Protein AF-A0A4U3MAM7-F1 (afdb_monomer_lite)

InterPro domains:
  IPR038201 PrgU-like superfamily [G3DSA:2.40.450.10] (4-96)

Foldseek 3Di:
DDPPPPPPQDEAEDEPVQWDFDADPQQFTFKIFGHPVVVVVCVVVVCPPQVNQQRHQWYWYDDPNDTDTAGFDRNAWDADPNTIITTGDVVSRHGPVCVVCVVVDDPD

Secondary structure (DSSP, 8-state):
---------EEEEEEGGGEEEEE-TTSBEEEEEE-HHHHHHHHHTTTTSHHHHHHEEEEEEEETTEEEEEE--TT--EEETTEEEEEPPGGG--BHHHHHTGGG----

Sequence (108 aa):
MGSIFKAEGKALAVRETDVKFYYDENNYLIRISLLPNKVLEFQKNGLLKPDQLRAYTQIILIHSGKCLPIPIVQGSHGVWKDLFGFDVPKSSKIKKRKLNKWHLKVKN

Radius of gyration: 14.53 Å; chains: 1; bounding box: 42×48×33 Å

Structure (mmCIF, N/CA/C/O backbone):
data_AF-A0A4U3MAM7-F1
#
_entry.id   AF-A0A4U3MAM7-F1
#
loop_
_atom_site.group_PDB
_atom_site.id
_atom_site.type_symbol
_atom_site.label_atom_id
_atom_site.label_alt_id
_atom_site.label_comp_id
_atom_site.label_asym_id
_atom_site.label_entity_id
_atom_site.label_seq_id
_atom_site.pdbx_PDB_ins_code
_atom_site.Cartn_x
_atom_site.Cartn_y
_atom_site.Cartn_z
_atom_site.occupancy
_atom_site.B_iso_or_equiv
_atom_site.auth_seq_id
_atom_site.auth_comp_id
_atom_site.auth_asym_id
_atom_site.auth_atom_id
_atom_site.pdbx_PDB_model_num
ATOM 1 N N . MET A 1 1 ? 4.183 -36.971 3.624 1.00 34.84 1 MET A N 1
ATOM 2 C CA . MET A 1 1 ? 4.148 -35.757 4.467 1.00 34.84 1 MET A CA 1
ATOM 3 C C . MET A 1 1 ? 4.441 -34.549 3.586 1.00 34.84 1 MET A C 1
ATOM 5 O O . MET A 1 1 ? 5.598 -34.213 3.386 1.00 34.84 1 MET A O 1
ATOM 9 N N . GLY A 1 2 ? 3.418 -33.956 2.970 1.00 32.91 2 GLY A N 1
ATOM 10 C CA . GLY A 1 2 ? 3.587 -32.723 2.198 1.00 32.91 2 GLY A CA 1
ATOM 11 C C . GLY A 1 2 ? 3.363 -31.544 3.127 1.00 32.91 2 GLY A C 1
ATOM 12 O O . GLY A 1 2 ? 2.215 -31.244 3.443 1.00 32.91 2 GLY A O 1
ATOM 13 N N . SER A 1 3 ? 4.435 -30.924 3.618 1.00 38.88 3 SER A N 1
ATOM 14 C CA . SER A 1 3 ? 4.291 -29.717 4.422 1.00 38.88 3 SER A CA 1
ATOM 15 C C . SER A 1 3 ? 3.856 -28.572 3.512 1.00 38.88 3 SER A C 1
ATOM 17 O O . SER A 1 3 ? 4.663 -27.992 2.788 1.00 38.88 3 SER A O 1
ATOM 19 N N . ILE A 1 4 ? 2.559 -28.268 3.514 1.00 43.09 4 ILE A N 1
ATOM 20 C CA . ILE A 1 4 ? 2.005 -27.067 2.889 1.00 43.09 4 ILE A CA 1
ATOM 21 C C . ILE A 1 4 ? 2.275 -25.913 3.857 1.00 43.09 4 ILE A C 1
ATOM 23 O O . ILE A 1 4 ? 1.362 -25.373 4.479 1.00 43.09 4 ILE A O 1
ATOM 27 N N . PHE A 1 5 ? 3.543 -25.533 4.017 1.00 41.31 5 PHE A N 1
ATOM 28 C CA . PHE A 1 5 ? 3.859 -24.226 4.575 1.00 41.31 5 PHE A CA 1
ATOM 29 C C . PHE A 1 5 ? 3.422 -23.191 3.534 1.00 41.31 5 PHE A C 1
ATOM 31 O O . PHE A 1 5 ? 4.190 -22.785 2.664 1.00 41.31 5 PHE A O 1
ATOM 38 N N . LYS A 1 6 ? 2.151 -22.770 3.593 1.00 43.12 6 LYS A N 1
ATOM 39 C CA . LYS A 1 6 ? 1.780 -21.442 3.106 1.00 43.12 6 LYS A CA 1
ATOM 40 C C . LYS A 1 6 ? 2.655 -20.492 3.907 1.00 43.12 6 LYS A C 1
ATOM 42 O O . LYS A 1 6 ? 2.439 -20.358 5.105 1.00 43.12 6 LYS A O 1
ATOM 47 N N . ALA A 1 7 ? 3.666 -19.900 3.278 1.00 43.41 7 ALA A N 1
ATOM 48 C CA . ALA A 1 7 ? 4.391 -18.801 3.890 1.00 43.41 7 ALA A CA 1
ATOM 49 C C . ALA A 1 7 ? 3.337 -17.773 4.325 1.00 43.41 7 ALA A C 1
ATOM 51 O O . ALA A 1 7 ? 2.656 -17.189 3.478 1.00 43.41 7 ALA A O 1
ATOM 52 N N . GLU A 1 8 ? 3.122 -17.642 5.634 1.00 55.91 8 GLU A N 1
ATOM 53 C CA . GLU A 1 8 ? 2.240 -16.634 6.206 1.00 55.91 8 GLU A CA 1
ATOM 54 C C . GLU A 1 8 ? 2.891 -15.286 5.917 1.00 55.91 8 GLU A C 1
ATOM 56 O O . GLU A 1 8 ? 3.780 -14.813 6.623 1.00 55.91 8 GLU A O 1
ATOM 61 N N . GLY A 1 9 ? 2.540 -14.731 4.762 1.00 67.81 9 GLY A N 1
ATOM 62 C CA . GLY A 1 9 ? 3.156 -13.532 4.241 1.00 67.81 9 GLY A CA 1
ATOM 63 C C . GLY A 1 9 ? 2.994 -12.381 5.226 1.00 67.81 9 GLY A C 1
ATOM 64 O O . GLY A 1 9 ? 1.872 -12.029 5.607 1.00 67.81 9 GLY A O 1
ATOM 65 N N . LYS A 1 10 ? 4.114 -11.772 5.630 1.00 90.06 10 LYS A N 1
ATOM 66 C CA . LYS A 1 10 ? 4.093 -10.663 6.583 1.00 90.06 10 LYS A CA 1
ATOM 67 C C . LYS A 1 10 ? 3.285 -9.507 6.003 1.00 90.06 10 LYS A C 1
ATOM 69 O O . LYS A 1 10 ? 3.440 -9.146 4.832 1.00 90.06 10 LYS A O 1
ATOM 74 N N . ALA A 1 11 ? 2.432 -8.928 6.834 1.00 93.75 11 ALA A N 1
ATOM 75 C CA . ALA A 1 11 ? 1.539 -7.851 6.454 1.00 93.75 11 ALA A CA 1
ATOM 76 C C . ALA A 1 11 ? 1.899 -6.555 7.174 1.00 93.75 11 ALA A C 1
ATOM 78 O O . ALA A 1 11 ? 2.248 -6.576 8.354 1.00 93.75 11 ALA A O 1
ATOM 79 N N . LEU A 1 12 ? 1.746 -5.432 6.477 1.00 95.12 12 LEU A N 1
ATOM 80 C CA . LEU A 1 12 ? 1.775 -4.107 7.082 1.00 95.12 12 LEU A CA 1
ATOM 81 C C . LEU A 1 12 ? 0.356 -3.532 7.070 1.00 95.12 12 LEU A C 1
ATOM 83 O O . LEU A 1 12 ? -0.242 -3.341 6.011 1.00 95.12 12 LEU A O 1
ATOM 87 N N . ALA A 1 13 ? -0.202 -3.299 8.254 1.00 96.44 13 ALA A N 1
ATOM 88 C CA . ALA A 1 13 ? -1.558 -2.794 8.412 1.00 96.44 13 ALA A CA 1
ATOM 89 C C . ALA A 1 13 ? -1.578 -1.261 8.456 1.00 96.44 13 ALA A C 1
ATOM 91 O O . ALA A 1 13 ? -0.786 -0.642 9.165 1.00 96.44 13 ALA A O 1
ATOM 92 N N . VAL A 1 14 ? -2.488 -0.642 7.706 1.00 97.19 14 VAL A N 1
ATOM 93 C CA . VAL A 1 14 ? -2.574 0.815 7.561 1.00 97.19 14 VAL A CA 1
ATOM 94 C C . VAL A 1 14 ? -4.021 1.251 7.347 1.00 97.19 14 VAL A C 1
ATOM 96 O O . VAL A 1 14 ? -4.804 0.552 6.704 1.00 97.19 14 VAL A O 1
ATOM 99 N N . ARG A 1 15 ? -4.406 2.413 7.884 1.00 96.81 15 ARG A N 1
ATOM 100 C CA . ARG A 1 15 ? -5.733 2.979 7.609 1.00 96.81 15 ARG A CA 1
ATOM 101 C C . ARG A 1 15 ? -5.822 3.412 6.152 1.00 96.81 15 ARG A C 1
ATOM 103 O O . ARG A 1 15 ? -4.862 3.942 5.601 1.00 96.81 15 ARG A O 1
ATOM 110 N N . GLU A 1 16 ? -6.993 3.246 5.550 1.00 95.00 16 GLU A N 1
ATOM 111 C CA . GLU A 1 16 ? -7.245 3.684 4.172 1.00 95.00 16 GLU A CA 1
ATOM 112 C C . GLU A 1 16 ? -6.963 5.182 3.971 1.00 95.00 16 GLU A C 1
ATOM 114 O O . GLU A 1 16 ? -6.462 5.584 2.927 1.00 95.00 16 GLU A O 1
ATOM 119 N N . THR A 1 17 ? -7.224 6.010 4.983 1.00 96.06 17 THR A N 1
ATOM 120 C CA . THR A 1 17 ? -6.980 7.460 4.937 1.00 96.06 17 THR A CA 1
ATOM 121 C C . THR A 1 17 ? -5.500 7.836 4.951 1.00 96.06 17 THR A C 1
ATOM 123 O O . THR A 1 17 ? -5.159 8.965 4.620 1.00 96.06 17 THR A O 1
ATOM 126 N N . ASP A 1 18 ? -4.621 6.907 5.335 1.00 97.88 18 ASP A N 1
ATOM 127 C CA . ASP A 1 18 ? -3.181 7.136 5.469 1.00 97.88 18 ASP A CA 1
ATOM 128 C C . ASP A 1 18 ? -2.402 6.675 4.220 1.00 97.88 18 ASP A C 1
ATOM 130 O O . ASP A 1 18 ? -1.169 6.588 4.247 1.00 97.88 18 ASP A O 1
ATOM 134 N N . VAL A 1 19 ? -3.105 6.375 3.119 1.00 97.31 19 VAL A N 1
ATOM 135 C CA . VAL A 1 19 ? -2.506 5.906 1.864 1.00 97.31 19 VAL A CA 1
ATOM 136 C C . VAL A 1 19 ? -3.015 6.651 0.631 1.00 97.31 19 VAL A C 1
ATOM 138 O O . VAL A 1 19 ? -4.095 7.236 0.610 1.00 97.31 19 VAL A O 1
ATOM 141 N N . LYS A 1 20 ? -2.231 6.581 -0.446 1.00 97.69 20 LYS A N 1
ATOM 142 C CA . LYS A 1 20 ? -2.580 7.036 -1.789 1.00 97.69 20 LYS A CA 1
ATOM 143 C C . LYS A 1 20 ? -2.449 5.881 -2.776 1.00 97.69 20 LYS A C 1
ATOM 145 O O . LYS A 1 20 ? -1.440 5.176 -2.795 1.00 97.69 20 LYS A O 1
ATOM 150 N N . PHE A 1 21 ? -3.470 5.710 -3.609 1.00 97.56 21 PHE A N 1
ATOM 151 C CA . PHE A 1 21 ? -3.515 4.677 -4.641 1.00 97.56 21 PHE A CA 1
ATOM 152 C C . PHE A 1 21 ? -3.132 5.241 -5.999 1.00 97.56 21 PHE A C 1
ATOM 154 O O . PHE A 1 21 ? -3.590 6.320 -6.385 1.00 97.56 21 PHE A O 1
ATOM 161 N N . TYR A 1 22 ? -2.361 4.467 -6.751 1.00 97.31 22 TYR A N 1
ATOM 162 C CA . TYR A 1 22 ? -1.997 4.803 -8.116 1.00 97.31 22 TYR A CA 1
ATOM 163 C C . TYR A 1 22 ? -2.346 3.675 -9.061 1.00 97.31 22 TYR A C 1
ATOM 165 O O . TYR A 1 22 ? -2.222 2.495 -8.730 1.00 97.31 22 TYR A O 1
ATOM 173 N N . TYR A 1 23 ? -2.790 4.071 -10.245 1.00 97.62 23 TYR A N 1
ATOM 174 C CA . TYR A 1 23 ? -3.392 3.184 -11.218 1.00 97.62 23 TYR A CA 1
ATOM 175 C C . TYR A 1 23 ? -2.685 3.323 -12.560 1.00 97.62 23 TYR A C 1
ATOM 177 O O . TYR A 1 23 ? -2.153 4.392 -12.865 1.00 97.62 23 TYR A O 1
ATOM 185 N N . ASP A 1 24 ? -2.695 2.250 -13.342 1.00 96.81 24 ASP A N 1
ATOM 186 C CA . ASP A 1 24 ? -2.351 2.314 -14.758 1.00 96.81 24 ASP A CA 1
ATOM 187 C C . ASP A 1 24 ? -3.476 2.964 -15.588 1.00 96.81 24 ASP A C 1
ATOM 189 O O . ASP A 1 24 ? -4.540 3.333 -15.077 1.00 96.81 24 ASP A O 1
ATOM 193 N N . GLU A 1 25 ? -3.241 3.080 -16.894 1.00 96.75 25 GLU A N 1
ATOM 194 C CA . GLU A 1 25 ? -4.204 3.583 -17.884 1.00 96.75 25 GLU A CA 1
ATOM 195 C C . GLU A 1 25 ? -5.523 2.787 -17.916 1.00 96.75 25 GLU A C 1
ATOM 197 O O . GLU A 1 25 ? -6.590 3.336 -18.188 1.00 96.75 25 GLU A O 1
ATOM 202 N N . ASN A 1 26 ? -5.479 1.505 -17.547 1.00 96.75 26 ASN A N 1
ATOM 203 C CA . ASN A 1 26 ? -6.624 0.600 -17.517 1.00 96.75 26 ASN A CA 1
ATOM 204 C C . ASN A 1 26 ? -7.350 0.608 -16.158 1.00 96.75 26 ASN A C 1
ATOM 206 O O . ASN A 1 26 ? -8.259 -0.196 -15.918 1.00 96.75 26 ASN A O 1
ATOM 210 N N . ASN A 1 27 ? -6.994 1.544 -15.273 1.00 97.50 27 ASN A N 1
ATOM 211 C CA . ASN A 1 27 ? -7.509 1.685 -13.915 1.00 97.50 27 ASN A CA 1
ATOM 212 C C . ASN A 1 27 ? -7.222 0.483 -12.992 1.00 97.50 27 ASN A C 1
ATOM 214 O O . ASN A 1 27 ? -7.963 0.267 -12.022 1.00 97.50 27 ASN A O 1
ATOM 218 N N . TYR A 1 28 ? -6.174 -0.298 -13.254 1.00 98.06 28 TYR A N 1
ATOM 219 C CA . TYR A 1 28 ? -5.674 -1.308 -12.322 1.00 98.06 28 TYR A CA 1
ATOM 220 C C . TYR A 1 28 ? -4.673 -0.697 -11.350 1.00 98.06 28 TYR A C 1
ATOM 222 O O . TYR A 1 28 ? -3.836 0.115 -11.730 1.00 98.06 28 TYR A O 1
ATOM 230 N N . LEU A 1 29 ? -4.777 -1.071 -10.077 1.00 98.19 29 LEU A N 1
ATOM 231 C CA . LEU A 1 29 ? -3.868 -0.630 -9.028 1.00 98.19 29 LEU A CA 1
ATOM 232 C C . LEU A 1 29 ? -2.454 -1.138 -9.328 1.00 98.19 29 LEU A C 1
ATOM 234 O O . LEU A 1 29 ? -2.248 -2.343 -9.455 1.00 98.19 29 LEU A O 1
ATOM 238 N N . ILE A 1 30 ? -1.497 -0.217 -9.394 1.00 97.69 30 ILE A N 1
ATOM 239 C CA . ILE A 1 30 ? -0.077 -0.525 -9.612 1.00 97.69 30 ILE A CA 1
ATOM 240 C C . ILE A 1 30 ? 0.784 -0.208 -8.396 1.00 97.69 30 ILE A C 1
ATOM 242 O O . ILE A 1 30 ? 1.882 -0.741 -8.277 1.00 97.69 30 ILE A O 1
ATOM 246 N N . ARG A 1 31 ? 0.307 0.656 -7.493 1.00 98.12 31 ARG A N 1
ATOM 247 C CA . ARG A 1 31 ? 1.090 1.097 -6.339 1.00 98.12 31 ARG A CA 1
ATOM 248 C C . ARG A 1 31 ? 0.214 1.625 -5.212 1.00 98.12 31 ARG A C 1
ATOM 250 O O . ARG A 1 31 ? -0.771 2.329 -5.457 1.00 98.12 31 ARG A O 1
ATOM 257 N N . ILE A 1 32 ? 0.627 1.329 -3.982 1.00 98.00 32 ILE A N 1
ATOM 258 C CA . ILE A 1 32 ? 0.104 1.939 -2.756 1.00 98.00 32 ILE A CA 1
ATOM 259 C C . ILE A 1 32 ? 1.242 2.709 -2.106 1.00 98.00 32 ILE A C 1
ATOM 261 O O . ILE A 1 32 ? 2.278 2.125 -1.790 1.00 98.00 32 ILE A O 1
ATOM 265 N N . SER A 1 33 ? 1.040 3.999 -1.869 1.00 98.25 33 SER A N 1
ATOM 266 C CA . SER A 1 33 ? 1.994 4.817 -1.127 1.00 98.25 33 SER A CA 1
ATOM 267 C C . SER A 1 33 ? 1.421 5.269 0.207 1.00 98.25 33 SER A C 1
ATOM 269 O O . SER A 1 33 ? 0.241 5.588 0.299 1.00 98.25 33 SER A O 1
ATOM 271 N N . LEU A 1 34 ? 2.262 5.318 1.231 1.00 98.25 34 LEU A N 1
ATOM 272 C CA . LEU A 1 34 ? 1.945 5.867 2.543 1.00 98.25 34 LEU A CA 1
ATOM 273 C C . LEU A 1 34 ? 2.018 7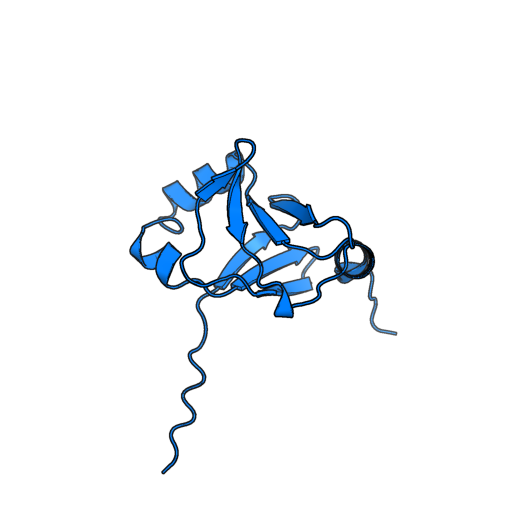.397 2.495 1.00 98.25 34 LEU A C 1
ATOM 275 O O . LEU A 1 34 ? 2.899 7.961 1.842 1.00 98.25 34 LEU A O 1
ATOM 279 N N . LEU A 1 35 ? 1.126 8.073 3.219 1.00 98.00 35 LEU A N 1
ATOM 280 C CA . LEU A 1 35 ? 1.253 9.513 3.449 1.00 98.00 35 LEU A CA 1
ATOM 281 C C . LEU A 1 35 ? 2.451 9.820 4.371 1.00 98.00 35 LEU A C 1
ATOM 283 O O . LEU A 1 35 ? 2.775 8.993 5.230 1.00 98.00 35 LEU A O 1
ATOM 287 N N . PRO A 1 36 ? 3.088 11.006 4.265 1.00 97.19 36 PRO A N 1
ATOM 288 C CA . PRO A 1 36 ? 4.328 11.313 4.989 1.00 97.19 36 PRO A CA 1
ATOM 289 C C . PRO A 1 36 ? 4.233 11.116 6.507 1.00 97.19 36 PRO A C 1
ATOM 291 O O . PRO A 1 36 ? 5.102 10.486 7.105 1.00 97.1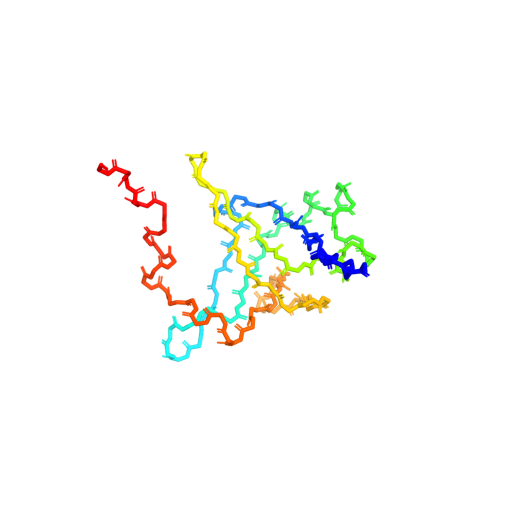9 36 PRO A O 1
ATOM 294 N N . ASN A 1 37 ? 3.132 11.552 7.128 1.00 96.56 37 ASN A N 1
ATOM 295 C CA . ASN A 1 37 ? 2.914 11.366 8.567 1.00 96.56 37 ASN A CA 1
ATOM 296 C C . ASN A 1 37 ? 2.913 9.884 8.965 1.00 96.56 37 ASN A C 1
ATOM 298 O O . ASN A 1 37 ? 3.447 9.520 10.013 1.00 96.56 37 ASN A O 1
ATOM 302 N N . LYS A 1 38 ? 2.367 9.016 8.105 1.00 97.19 38 LYS A N 1
ATOM 303 C CA . LYS A 1 38 ? 2.331 7.577 8.361 1.00 97.19 38 LYS A CA 1
ATOM 304 C C . LYS A 1 38 ? 3.691 6.920 8.169 1.00 97.19 38 LYS A C 1
ATOM 306 O O . LYS A 1 38 ? 4.038 6.020 8.928 1.00 97.19 38 LYS A O 1
ATOM 311 N N . VAL A 1 39 ? 4.484 7.401 7.210 1.00 97.44 39 VAL A N 1
ATOM 312 C CA . VAL A 1 39 ? 5.883 6.978 7.039 1.00 97.44 39 VAL A CA 1
ATOM 313 C C . VAL A 1 39 ? 6.681 7.272 8.307 1.00 97.44 39 VAL A C 1
ATOM 315 O O . VAL A 1 39 ? 7.331 6.368 8.826 1.00 97.44 39 VAL A O 1
ATOM 318 N N . LEU A 1 40 ? 6.576 8.491 8.847 1.00 97.38 40 LEU A N 1
ATOM 319 C CA . LEU A 1 40 ? 7.272 8.887 10.076 1.00 97.38 40 LEU A CA 1
ATOM 320 C C . LEU A 1 40 ? 6.869 8.015 11.272 1.00 97.38 40 LEU A C 1
ATOM 322 O O . LEU A 1 40 ? 7.726 7.563 12.029 1.00 97.38 40 LEU A O 1
ATOM 326 N N . GLU A 1 41 ? 5.573 7.745 11.434 1.00 97.62 41 GLU A N 1
ATOM 327 C CA . GLU A 1 41 ? 5.064 6.848 12.477 1.00 97.62 41 GLU A CA 1
ATOM 328 C C . GLU A 1 41 ? 5.644 5.430 12.332 1.00 97.62 41 GLU A C 1
ATOM 330 O O . GLU A 1 41 ? 6.168 4.859 13.289 1.00 97.62 41 GLU A O 1
ATOM 335 N N . PHE A 1 42 ? 5.616 4.865 11.122 1.00 97.56 42 PHE A N 1
ATOM 336 C CA . PHE A 1 42 ? 6.129 3.520 10.868 1.00 97.56 42 PHE A CA 1
ATOM 337 C C . PHE A 1 42 ? 7.650 3.421 11.018 1.00 97.56 42 PHE A C 1
ATOM 339 O O . PHE A 1 42 ? 8.144 2.391 11.478 1.00 97.56 42 PHE A O 1
ATOM 346 N N . GLN A 1 43 ? 8.402 4.472 10.682 1.00 96.56 43 GLN A N 1
ATOM 347 C CA . GLN A 1 43 ? 9.843 4.541 10.939 1.00 96.56 43 GLN A CA 1
ATOM 348 C C . GLN A 1 43 ? 10.142 4.536 12.439 1.00 96.56 43 GLN A C 1
ATOM 350 O O . GLN A 1 43 ? 10.962 3.731 12.883 1.00 96.56 43 GLN A O 1
ATOM 355 N N . LYS A 1 44 ? 9.439 5.364 13.226 1.00 97.25 44 LYS A N 1
ATOM 356 C CA . LYS A 1 44 ? 9.581 5.407 14.694 1.00 97.25 44 LYS A CA 1
ATOM 357 C C . LYS A 1 44 ? 9.287 4.053 15.340 1.00 97.25 44 LYS A C 1
ATOM 359 O O . LYS A 1 44 ? 10.005 3.639 16.241 1.00 97.25 44 LYS A O 1
ATOM 364 N N . ASN A 1 45 ? 8.298 3.330 14.818 1.00 96.25 45 ASN A N 1
ATOM 365 C CA . ASN A 1 45 ? 7.933 1.994 15.292 1.00 96.25 45 ASN A CA 1
ATOM 366 C C . ASN A 1 45 ? 8.808 0.867 14.708 1.00 96.25 45 ASN A C 1
ATOM 368 O O . ASN A 1 45 ? 8.546 -0.310 14.944 1.00 96.25 45 ASN A O 1
ATOM 372 N N . GLY A 1 46 ? 9.833 1.191 13.911 1.00 95.19 46 GLY A N 1
ATOM 373 C CA . GLY A 1 46 ? 10.733 0.207 13.307 1.00 95.19 46 GLY A CA 1
ATOM 374 C C . GLY A 1 46 ? 10.093 -0.679 12.232 1.00 95.19 46 GLY A C 1
ATOM 375 O O . GLY A 1 46 ? 10.711 -1.655 11.807 1.00 95.19 46 GLY A O 1
ATOM 376 N N . LEU A 1 47 ? 8.890 -0.341 11.761 1.00 95.94 47 LEU A N 1
ATOM 377 C CA . LEU A 1 47 ? 8.132 -1.121 10.781 1.00 95.94 47 LEU A CA 1
ATOM 378 C C . LEU A 1 47 ? 8.691 -0.995 9.360 1.00 95.94 47 LEU A C 1
ATOM 380 O O . LEU A 1 47 ? 8.420 -1.869 8.542 1.00 95.94 47 LEU A O 1
ATOM 384 N N . LEU A 1 48 ? 9.476 0.051 9.071 1.00 95.19 48 LEU A N 1
ATOM 385 C CA . LEU A 1 48 ? 10.140 0.270 7.774 1.00 95.19 48 LEU A CA 1
ATOM 386 C C . LEU A 1 48 ? 11.649 -0.033 7.804 1.00 95.19 48 LEU A C 1
ATOM 388 O O . LEU A 1 48 ? 12.400 0.486 6.980 1.00 95.19 48 LEU A O 1
ATOM 392 N N . LYS A 1 49 ? 12.123 -0.857 8.748 1.00 94.88 49 LYS A N 1
ATOM 393 C CA . LYS A 1 49 ? 13.508 -1.360 8.715 1.00 94.88 49 LYS A CA 1
ATOM 394 C C . LYS A 1 49 ? 13.720 -2.255 7.480 1.00 94.88 49 LYS A C 1
ATOM 396 O O . LYS A 1 49 ?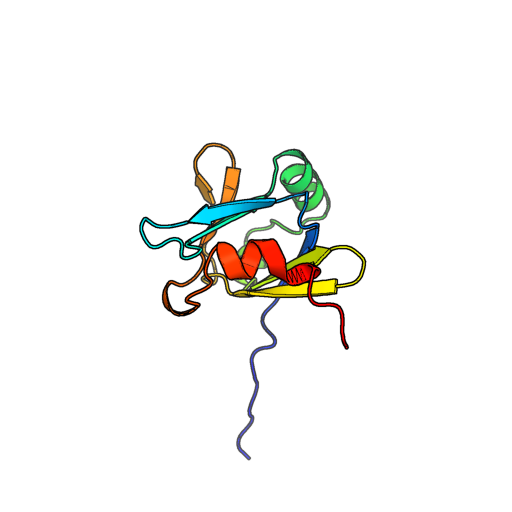 12.782 -2.966 7.111 1.00 94.88 49 LYS A O 1
ATOM 401 N N . PRO A 1 50 ? 14.925 -2.295 6.879 1.00 92.38 50 PRO A N 1
ATOM 402 C CA . PRO A 1 50 ? 15.190 -3.081 5.669 1.00 92.38 50 PRO A CA 1
ATOM 403 C C . PRO A 1 50 ? 14.707 -4.539 5.736 1.00 92.38 50 PRO A C 1
ATOM 405 O O . PRO A 1 50 ? 14.031 -4.998 4.818 1.00 92.38 50 PRO A O 1
ATOM 408 N N . ASP A 1 51 ? 14.953 -5.240 6.845 1.00 91.50 51 ASP A N 1
ATOM 409 C CA . ASP A 1 51 ? 14.533 -6.642 7.007 1.00 91.50 51 ASP A CA 1
ATOM 410 C C . ASP A 1 51 ? 13.008 -6.802 7.061 1.00 91.50 51 ASP A C 1
ATOM 412 O O . ASP A 1 51 ? 12.453 -7.782 6.567 1.00 91.50 51 ASP A O 1
ATOM 416 N N . GLN A 1 52 ? 12.306 -5.819 7.632 1.00 92.06 52 GLN A N 1
ATOM 417 C CA . GLN A 1 52 ? 10.842 -5.807 7.673 1.00 92.06 52 GLN A CA 1
ATOM 418 C C . GLN A 1 52 ? 10.276 -5.571 6.273 1.00 92.06 52 GLN A C 1
ATOM 420 O O . GLN A 1 52 ? 9.399 -6.308 5.830 1.00 92.06 52 GLN A O 1
ATOM 425 N N . LEU A 1 53 ? 10.827 -4.582 5.560 1.00 93.62 53 LEU A N 1
ATOM 426 C CA . LEU A 1 53 ? 10.416 -4.220 4.206 1.00 93.62 53 LEU A CA 1
ATOM 427 C C . LEU A 1 53 ? 10.547 -5.386 3.219 1.00 93.62 53 LEU A C 1
ATOM 429 O O . LEU A 1 53 ? 9.654 -5.596 2.401 1.00 93.62 53 LEU A O 1
ATOM 433 N N . ARG A 1 54 ? 11.617 -6.182 3.329 1.00 92.56 54 ARG A N 1
ATOM 434 C CA . ARG A 1 54 ? 11.830 -7.386 2.505 1.00 92.56 54 ARG A CA 1
ATOM 435 C C . ARG A 1 54 ? 10.881 -8.537 2.842 1.00 92.56 54 ARG A C 1
ATOM 437 O O . ARG A 1 54 ? 10.663 -9.413 2.007 1.00 92.56 54 ARG A O 1
ATOM 444 N N . ALA A 1 55 ? 10.329 -8.555 4.052 1.00 93.06 55 ALA A N 1
ATOM 445 C CA . ALA A 1 55 ? 9.433 -9.611 4.506 1.00 93.06 55 ALA A CA 1
ATOM 446 C C . ALA A 1 55 ? 7.965 -9.349 4.135 1.00 93.06 55 ALA A C 1
ATOM 448 O O . ALA A 1 55 ? 7.182 -10.298 4.059 1.00 93.06 55 ALA A O 1
ATOM 449 N N . TYR A 1 56 ? 7.570 -8.088 3.920 1.00 95.38 56 TYR A N 1
ATOM 450 C CA . TYR A 1 56 ? 6.184 -7.770 3.589 1.00 95.38 56 TYR A CA 1
ATOM 451 C C . TYR A 1 56 ? 5.788 -8.287 2.205 1.00 95.38 56 TYR A C 1
ATOM 453 O O . TYR A 1 56 ? 6.487 -8.097 1.212 1.00 95.38 56 TYR A O 1
ATOM 461 N N . THR A 1 57 ? 4.611 -8.901 2.153 1.00 96.06 57 THR A N 1
ATOM 462 C CA . THR A 1 57 ? 3.986 -9.433 0.927 1.00 96.06 57 THR A CA 1
ATOM 463 C C . THR A 1 57 ? 2.598 -8.843 0.688 1.00 96.06 57 THR A C 1
ATOM 465 O O . THR A 1 57 ? 2.023 -9.004 -0.388 1.00 96.06 57 THR A O 1
ATOM 468 N N . GLN A 1 58 ? 2.054 -8.126 1.676 1.00 96.62 58 GLN A N 1
ATOM 469 C CA . GLN A 1 58 ? 0.753 -7.480 1.582 1.00 96.62 58 GLN A CA 1
ATOM 470 C C . GLN A 1 58 ? 0.651 -6.228 2.459 1.00 96.62 58 GLN A C 1
ATOM 472 O O . GLN A 1 58 ? 1.281 -6.120 3.515 1.00 96.62 58 GLN A O 1
ATOM 477 N N . ILE A 1 59 ? -0.214 -5.312 2.032 1.00 96.88 59 ILE A N 1
ATOM 478 C CA . ILE A 1 59 ? -0.707 -4.179 2.814 1.00 96.88 59 ILE A CA 1
ATOM 479 C C . ILE A 1 59 ? -2.143 -4.494 3.228 1.00 96.88 59 ILE A C 1
ATOM 481 O O . ILE A 1 59 ? -2.981 -4.763 2.370 1.00 96.88 59 ILE A O 1
ATOM 485 N N . ILE A 1 60 ? -2.449 -4.455 4.523 1.00 97.00 60 ILE A N 1
ATOM 486 C CA . ILE A 1 60 ? -3.828 -4.593 5.010 1.00 97.00 60 ILE A CA 1
ATOM 487 C C . ILE A 1 60 ? -4.411 -3.194 5.174 1.00 97.00 60 ILE A C 1
ATOM 489 O O . ILE A 1 60 ? -4.020 -2.462 6.082 1.00 97.00 60 ILE A O 1
ATOM 493 N N . LEU A 1 61 ? -5.354 -2.828 4.307 1.00 96.44 61 LEU A N 1
ATOM 494 C CA . LEU A 1 61 ? -6.117 -1.593 4.456 1.00 96.44 61 LEU A CA 1
ATOM 495 C C . LEU A 1 61 ? -7.194 -1.756 5.519 1.00 96.44 61 LEU A C 1
ATOM 497 O O . LEU A 1 61 ? -7.955 -2.722 5.482 1.00 96.44 61 LEU A O 1
ATOM 501 N N . ILE A 1 62 ? -7.293 -0.781 6.416 1.00 95.75 62 ILE A N 1
ATOM 502 C CA . ILE A 1 62 ? -8.283 -0.741 7.490 1.00 95.75 62 ILE A CA 1
ATOM 503 C C . ILE A 1 62 ? -9.239 0.432 7.262 1.00 95.75 62 ILE A C 1
ATOM 505 O O . ILE A 1 62 ? -8.803 1.574 7.108 1.00 95.75 62 ILE A O 1
ATOM 509 N N . HIS A 1 63 ? -10.543 0.155 7.292 1.00 94.88 63 HIS A N 1
ATOM 510 C CA . HIS A 1 63 ? -11.606 1.161 7.253 1.00 94.88 63 HIS A CA 1
ATOM 511 C C . HIS A 1 63 ? -12.784 0.708 8.121 1.00 94.88 63 HIS A C 1
ATOM 513 O O . HIS A 1 63 ? -13.403 -0.310 7.823 1.00 94.88 63 HIS A O 1
ATOM 519 N N . SER A 1 64 ? -13.120 1.462 9.174 1.00 90.56 64 SER A N 1
ATOM 520 C CA . SER A 1 64 ? -14.302 1.224 10.030 1.00 90.56 64 SER A CA 1
ATOM 521 C C . SER A 1 64 ? -14.476 -0.244 10.462 1.00 90.56 64 SER A C 1
ATOM 523 O O . SER A 1 64 ? -15.537 -0.839 10.285 1.00 90.56 64 SER A O 1
ATOM 525 N N . GLY A 1 65 ? -13.396 -0.865 10.954 1.00 87.56 65 GLY A N 1
ATOM 526 C CA . GLY A 1 65 ? -13.377 -2.271 11.388 1.00 87.56 65 GLY A CA 1
ATOM 527 C C . GLY A 1 65 ? -13.320 -3.311 10.259 1.00 87.56 65 GLY A C 1
ATOM 528 O O . GLY A 1 65 ? -13.218 -4.503 10.534 1.00 87.56 65 GLY A O 1
ATOM 529 N N . LYS A 1 66 ? -13.354 -2.891 8.989 1.00 92.12 66 LYS A N 1
ATOM 530 C CA . LYS A 1 66 ? -13.157 -3.763 7.826 1.00 92.12 66 LYS A CA 1
ATOM 531 C C . LYS A 1 66 ? -11.687 -3.784 7.429 1.00 92.12 66 LYS A C 1
ATOM 533 O O . LYS A 1 66 ? -11.016 -2.753 7.472 1.00 92.12 66 LYS A O 1
ATOM 538 N N . CYS A 1 67 ? -11.228 -4.949 6.981 1.00 94.50 67 CYS A N 1
ATOM 539 C CA . CYS A 1 67 ? -9.869 -5.169 6.502 1.00 94.50 67 CYS A CA 1
ATOM 540 C C . CYS A 1 67 ? -9.888 -5.629 5.041 1.00 94.50 67 CYS A C 1
ATOM 542 O O . CYS A 1 67 ? -10.655 -6.526 4.684 1.00 94.50 67 CYS A O 1
ATOM 544 N N . LEU A 1 68 ? -9.025 -5.050 4.208 1.00 95.12 68 LEU A N 1
ATOM 545 C CA . LEU A 1 68 ? -8.783 -5.496 2.838 1.00 95.12 68 LEU A CA 1
ATOM 546 C C . LEU A 1 68 ? -7.287 -5.776 2.639 1.00 95.12 68 LEU A C 1
ATOM 548 O O . LEU A 1 68 ? -6.502 -4.827 2.602 1.00 95.12 68 LEU A O 1
ATOM 552 N N . PRO A 1 69 ? -6.875 -7.044 2.478 1.00 95.44 69 PRO A N 1
ATOM 553 C CA . PRO A 1 69 ? -5.507 -7.363 2.096 1.00 95.44 69 PRO A CA 1
ATOM 554 C C . PRO A 1 69 ? -5.273 -7.005 0.624 1.00 95.44 69 PRO A C 1
ATOM 556 O O . PRO A 1 69 ? -6.034 -7.413 -0.259 1.00 95.44 69 PRO A O 1
ATOM 559 N N . ILE A 1 70 ? -4.207 -6.254 0.355 1.00 96.25 70 ILE A N 1
ATOM 560 C CA . ILE A 1 70 ? -3.719 -5.962 -0.991 1.00 96.25 70 ILE A CA 1
ATOM 561 C C . ILE A 1 70 ? -2.331 -6.582 -1.151 1.00 96.25 70 ILE A C 1
ATOM 563 O O . ILE A 1 70 ? -1.427 -6.212 -0.399 1.00 96.25 70 ILE A O 1
ATOM 567 N N . PRO A 1 71 ? -2.133 -7.502 -2.115 1.00 96.94 71 PRO A N 1
ATOM 568 C CA . PRO A 1 71 ? -0.815 -8.054 -2.383 1.00 96.94 71 PRO A CA 1
ATOM 569 C C . PRO A 1 71 ? 0.131 -6.959 -2.875 1.00 96.94 71 PRO A C 1
ATOM 571 O O . PRO A 1 71 ? -0.263 -6.086 -3.652 1.00 96.94 71 PRO A O 1
ATOM 574 N N . ILE A 1 72 ? 1.389 -7.051 -2.465 1.00 97.44 72 ILE A N 1
ATOM 575 C CA . ILE A 1 72 ? 2.484 -6.228 -2.978 1.00 97.44 72 ILE A CA 1
ATOM 576 C C . ILE A 1 72 ? 3.584 -7.132 -3.526 1.00 97.44 72 ILE A C 1
ATOM 578 O O . ILE A 1 72 ? 3.678 -8.308 -3.171 1.00 97.44 72 ILE A O 1
ATOM 582 N N . VAL A 1 73 ? 4.421 -6.595 -4.405 1.00 96.12 73 VAL A N 1
ATOM 583 C CA . VAL A 1 73 ? 5.629 -7.292 -4.842 1.00 96.12 73 VAL A CA 1
ATOM 584 C C . VAL A 1 73 ? 6.593 -7.320 -3.656 1.00 96.12 73 VAL A C 1
ATOM 586 O O . VAL A 1 73 ? 6.930 -6.274 -3.098 1.00 96.12 73 VAL A O 1
ATOM 589 N N . GLN A 1 74 ? 7.008 -8.512 -3.231 1.00 94.50 74 GLN A N 1
ATOM 590 C CA . GLN A 1 74 ? 7.882 -8.663 -2.070 1.00 94.50 74 GLN A CA 1
ATOM 591 C C . GLN A 1 74 ? 9.196 -7.901 -2.278 1.00 94.50 74 GLN A C 1
ATOM 593 O O . GLN A 1 74 ? 9.820 -8.001 -3.333 1.00 94.50 74 GLN A O 1
ATOM 598 N N . GLY A 1 75 ? 9.601 -7.115 -1.278 1.00 91.94 75 GLY A N 1
ATOM 599 C CA . GLY A 1 75 ? 10.790 -6.266 -1.365 1.00 91.94 75 GLY A CA 1
ATOM 600 C C . GLY A 1 75 ? 10.643 -5.042 -2.276 1.00 91.94 75 GLY A C 1
ATOM 601 O O . GLY A 1 75 ? 11.578 -4.250 -2.355 1.00 91.94 75 GLY A O 1
ATOM 602 N N . SER A 1 76 ? 9.489 -4.832 -2.925 1.00 92.75 76 SER A N 1
ATOM 603 C CA . SER A 1 76 ? 9.232 -3.590 -3.657 1.00 92.75 76 SER A CA 1
ATOM 604 C C . SER A 1 76 ? 8.938 -2.466 -2.671 1.00 92.75 76 SER A C 1
ATOM 606 O O . SER A 1 76 ? 7.908 -2.443 -2.001 1.00 92.75 76 SER A O 1
ATOM 608 N N . HIS A 1 77 ? 9.862 -1.524 -2.547 1.00 94.81 77 HIS A N 1
ATOM 609 C CA . HIS A 1 77 ? 9.639 -0.304 -1.791 1.00 94.81 77 HIS A CA 1
ATOM 610 C C . HIS A 1 77 ? 10.509 0.824 -2.336 1.00 94.81 77 HIS A C 1
ATOM 612 O O . HIS A 1 77 ? 11.625 0.607 -2.800 1.00 94.81 77 HIS A O 1
ATOM 618 N N . GLY A 1 78 ? 10.019 2.055 -2.255 1.00 94.56 78 GLY A N 1
ATOM 619 C CA . GLY A 1 78 ? 10.776 3.216 -2.715 1.00 94.56 78 GLY A CA 1
ATOM 620 C C . GLY A 1 78 ? 9.966 4.495 -2.648 1.00 94.56 78 GLY A C 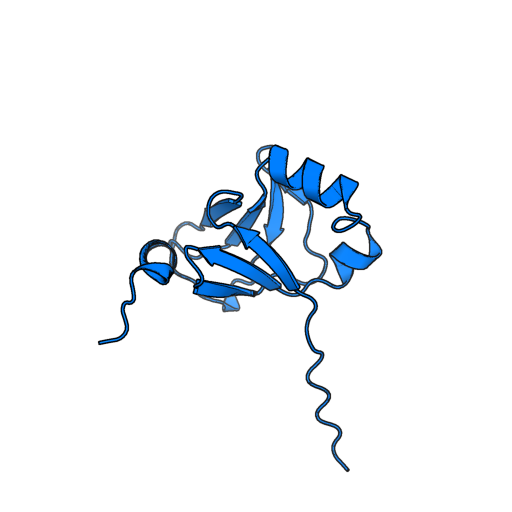1
ATOM 621 O O . GLY A 1 78 ? 8.794 4.466 -2.273 1.00 94.56 78 GLY 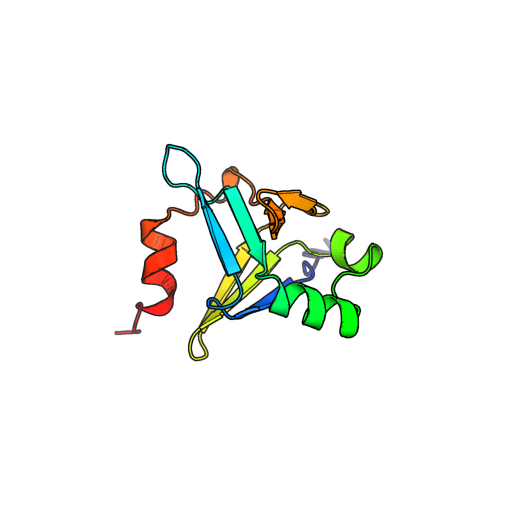A O 1
ATOM 622 N N . VAL A 1 79 ? 10.583 5.610 -3.022 1.00 94.94 79 VAL A N 1
ATOM 623 C CA . VAL A 1 79 ? 9.917 6.912 -3.124 1.00 94.94 79 VAL A CA 1
ATOM 624 C C . VAL A 1 79 ? 9.551 7.167 -4.580 1.00 94.94 79 VAL A C 1
ATOM 626 O O . VAL A 1 79 ? 10.392 7.060 -5.466 1.00 94.94 79 VAL A O 1
ATOM 629 N N . TRP A 1 80 ? 8.288 7.504 -4.831 1.00 93.44 80 TRP A N 1
ATOM 630 C CA . TRP A 1 80 ? 7.820 7.949 -6.141 1.00 93.44 80 TRP A CA 1
ATOM 631 C C . TRP A 1 80 ? 6.746 9.016 -5.960 1.00 93.44 80 TRP A C 1
ATOM 633 O O . TRP A 1 80 ? 5.828 8.829 -5.156 1.00 93.44 80 TRP A O 1
ATOM 643 N N . LYS A 1 81 ? 6.868 10.129 -6.697 1.00 91.75 81 LYS A N 1
ATOM 644 C CA . LYS A 1 81 ? 6.046 11.340 -6.505 1.00 91.75 81 LYS A CA 1
ATOM 645 C C . LYS A 1 81 ? 6.001 11.766 -5.031 1.00 91.75 81 LYS A C 1
ATOM 647 O O . LYS A 1 81 ? 4.919 11.926 -4.469 1.00 91.75 81 LYS A O 1
ATOM 652 N N . ASP A 1 82 ? 7.181 11.825 -4.413 1.00 92.81 82 ASP A N 1
ATOM 653 C CA . ASP A 1 82 ? 7.415 12.227 -3.017 1.00 92.81 82 ASP A CA 1
ATOM 654 C C . ASP A 1 82 ? 6.743 11.359 -1.946 1.00 92.81 82 ASP A C 1
ATOM 656 O O . ASP A 1 82 ? 6.710 11.721 -0.772 1.00 92.81 82 ASP A O 1
ATOM 660 N N . LEU A 1 83 ? 6.235 10.179 -2.320 1.00 96.31 83 LEU A N 1
ATOM 661 C CA . LEU A 1 83 ? 5.615 9.249 -1.383 1.00 96.31 83 LEU A CA 1
ATOM 662 C C . LEU A 1 83 ? 6.318 7.892 -1.372 1.00 96.31 83 LEU A C 1
ATOM 664 O O . LEU A 1 83 ? 6.519 7.250 -2.411 1.00 96.31 83 LEU A O 1
ATOM 668 N N . PHE A 1 84 ? 6.634 7.429 -0.163 1.00 97.56 84 PHE A N 1
ATOM 669 C CA . PHE A 1 84 ? 7.118 6.076 0.080 1.00 97.56 84 PHE A CA 1
ATOM 670 C C . PHE A 1 84 ? 5.998 5.067 -0.178 1.00 97.56 84 PHE A C 1
ATOM 672 O O . PHE A 1 84 ? 4.885 5.236 0.315 1.00 97.56 84 PHE A O 1
ATOM 679 N N . GLY A 1 85 ? 6.269 4.005 -0.924 1.00 97.69 85 GLY A N 1
ATOM 680 C CA . GLY A 1 85 ? 5.236 3.040 -1.281 1.00 97.69 85 GLY A CA 1
ATOM 681 C C . GLY A 1 85 ? 5.765 1.732 -1.829 1.00 97.69 85 GLY A C 1
ATOM 682 O O . GLY A 1 85 ? 6.970 1.574 -2.023 1.00 97.69 85 GLY A O 1
ATOM 683 N N . PHE A 1 86 ? 4.820 0.842 -2.106 1.00 97.88 86 PHE A N 1
ATOM 684 C CA . PHE A 1 86 ? 5.019 -0.544 -2.507 1.00 97.88 86 PHE A CA 1
ATOM 685 C C . PHE A 1 86 ? 4.312 -0.803 -3.832 1.00 97.88 86 PHE A C 1
ATOM 687 O O . PHE A 1 86 ? 3.199 -0.305 -4.058 1.00 97.88 86 PHE A O 1
ATOM 694 N N . ASP A 1 87 ? 4.939 -1.597 -4.690 1.00 98.00 87 ASP A N 1
ATOM 695 C CA . ASP A 1 87 ? 4.363 -1.939 -5.983 1.00 98.00 87 ASP A CA 1
ATOM 696 C C . ASP A 1 87 ? 3.358 -3.075 -5.830 1.00 98.00 87 ASP A C 1
ATOM 698 O O . ASP A 1 87 ? 3.526 -3.998 -5.034 1.00 98.00 87 ASP A O 1
ATOM 702 N N . VAL A 1 88 ? 2.289 -3.005 -6.612 1.00 97.75 88 VAL A N 1
ATOM 703 C CA . VAL A 1 88 ? 1.224 -4.003 -6.638 1.00 97.75 88 VAL A CA 1
ATOM 704 C C . VAL A 1 88 ? 1.410 -4.862 -7.888 1.00 97.75 88 VAL A C 1
ATOM 706 O O . VAL A 1 88 ? 1.549 -4.322 -8.989 1.00 97.75 88 VAL A O 1
ATOM 709 N N . PRO A 1 89 ? 1.412 -6.203 -7.771 1.00 96.38 89 PRO A N 1
ATOM 710 C CA . PRO A 1 89 ? 1.616 -7.066 -8.922 1.00 96.38 89 PRO A CA 1
ATOM 711 C C . PRO A 1 89 ? 0.454 -6.913 -9.908 1.00 96.38 89 PRO A C 1
ATOM 713 O O . PRO A 1 89 ? -0.718 -7.009 -9.530 1.00 96.38 89 PRO A O 1
ATOM 716 N N . LYS A 1 90 ? 0.771 -6.744 -11.198 1.00 91.75 90 LYS A N 1
ATOM 717 C CA . LYS A 1 90 ? -0.230 -6.602 -12.277 1.00 91.75 90 LYS A CA 1
ATOM 718 C C . LYS A 1 90 ? -1.214 -7.780 -12.339 1.00 91.75 90 LYS A C 1
ATOM 720 O O . LYS A 1 90 ? -2.372 -7.606 -12.716 1.00 91.75 90 LYS A O 1
ATOM 725 N N . SER A 1 91 ? -0.787 -8.972 -11.914 1.00 93.75 91 SER A N 1
ATOM 726 C CA . SER A 1 91 ? -1.631 -10.172 -11.818 1.00 93.75 91 SER A CA 1
ATOM 727 C C . SER A 1 91 ? -2.796 -10.033 -10.828 1.00 93.75 91 SER A C 1
ATOM 729 O O . SER A 1 91 ? -3.791 -10.738 -10.976 1.00 93.75 91 SER A O 1
ATOM 731 N N . SER A 1 92 ? -2.725 -9.100 -9.870 1.00 93.75 92 SER A N 1
ATOM 732 C CA . SER A 1 92 ? -3.791 -8.851 -8.888 1.00 93.75 92 SER A CA 1
ATOM 733 C C . SER A 1 92 ? -5.086 -8.316 -9.512 1.00 93.75 92 SER A C 1
ATOM 735 O O . SER A 1 92 ? -6.163 -8.497 -8.940 1.00 93.75 92 SER A O 1
ATOM 737 N N . LYS A 1 93 ? -4.997 -7.653 -10.678 1.00 94.94 93 LYS A N 1
ATOM 738 C CA . LYS A 1 93 ? -6.133 -7.088 -11.434 1.00 94.94 93 LYS A CA 1
ATOM 739 C C . LYS A 1 93 ? -7.117 -6.286 -10.556 1.00 94.94 93 LYS A C 1
ATOM 741 O O . LYS A 1 93 ? -8.333 -6.301 -10.779 1.00 94.94 93 LYS A O 1
ATOM 746 N N . ILE A 1 94 ? -6.614 -5.558 -9.553 1.00 96.50 94 ILE A N 1
ATOM 747 C CA . ILE A 1 94 ? -7.439 -4.758 -8.633 1.00 96.50 94 ILE A CA 1
ATOM 748 C C . ILE A 1 94 ? -7.893 -3.475 -9.338 1.00 96.50 94 ILE A C 1
ATOM 750 O O . ILE A 1 94 ? -7.121 -2.537 -9.496 1.00 96.50 94 ILE A O 1
ATOM 754 N N . LYS A 1 95 ? -9.162 -3.412 -9.757 1.00 96.75 95 LYS A N 1
ATOM 755 C CA . LYS A 1 95 ? -9.732 -2.219 -10.409 1.00 96.75 95 LYS A CA 1
ATOM 756 C C . LYS A 1 95 ? -10.030 -1.091 -9.417 1.00 96.75 95 LYS A C 1
ATOM 758 O O . LYS A 1 95 ? -10.677 -1.337 -8.397 1.00 96.75 95 LYS A O 1
ATOM 763 N N . LYS A 1 96 ? -9.739 0.158 -9.801 1.00 96.69 96 LYS A N 1
ATOM 764 C CA . LYS A 1 96 ? -10.086 1.398 -9.073 1.00 96.69 96 LYS A CA 1
ATOM 765 C C . LYS A 1 96 ? -11.526 1.420 -8.563 1.00 96.69 96 LYS A C 1
ATOM 767 O O . LYS A 1 96 ? -11.765 1.657 -7.388 1.00 96.69 96 LYS A O 1
ATOM 772 N N . ARG A 1 97 ? -12.501 1.090 -9.422 1.00 94.38 97 ARG A N 1
ATOM 773 C CA . ARG A 1 97 ? -13.930 1.057 -9.043 1.00 94.38 97 ARG A CA 1
ATOM 774 C C . ARG A 1 97 ? -14.223 0.060 -7.918 1.00 94.38 97 ARG A C 1
ATOM 776 O O . ARG A 1 97 ? -15.078 0.326 -7.080 1.00 94.38 97 ARG A O 1
ATOM 783 N N . LYS A 1 98 ? -13.558 -1.102 -7.935 1.00 92.69 98 LYS A N 1
ATOM 784 C CA . LYS A 1 98 ? -13.718 -2.142 -6.911 1.00 92.69 98 LYS A CA 1
ATOM 785 C C . LYS A 1 98 ? -13.060 -1.701 -5.611 1.00 92.69 98 LYS A C 1
ATOM 787 O O . LYS A 1 98 ? -13.670 -1.885 -4.565 1.00 92.69 98 LYS A O 1
ATOM 792 N N . LEU A 1 99 ? -11.867 -1.109 -5.705 1.00 93.69 99 LEU A N 1
ATOM 793 C CA . LEU A 1 99 ? -11.166 -0.571 -4.550 1.00 93.69 99 LEU A CA 1
ATOM 794 C C . LEU A 1 99 ? -12.006 0.537 -3.912 1.00 93.69 99 LEU A C 1
ATOM 796 O O . LEU A 1 99 ? -12.498 0.322 -2.829 1.00 93.69 99 LEU A O 1
ATOM 800 N N . ASN A 1 100 ? -12.379 1.611 -4.602 1.00 90.50 100 ASN A N 1
ATOM 801 C CA . ASN A 1 100 ? -13.151 2.719 -4.007 1.00 90.50 100 ASN A CA 1
ATOM 802 C C . ASN A 1 100 ? -14.463 2.330 -3.284 1.00 90.50 100 ASN A C 1
ATOM 804 O O . ASN A 1 100 ? -14.967 3.108 -2.486 1.00 90.50 100 ASN A O 1
ATOM 808 N N . LYS A 1 101 ? -15.048 1.162 -3.583 1.00 90.12 101 LYS A N 1
ATOM 809 C CA . LYS A 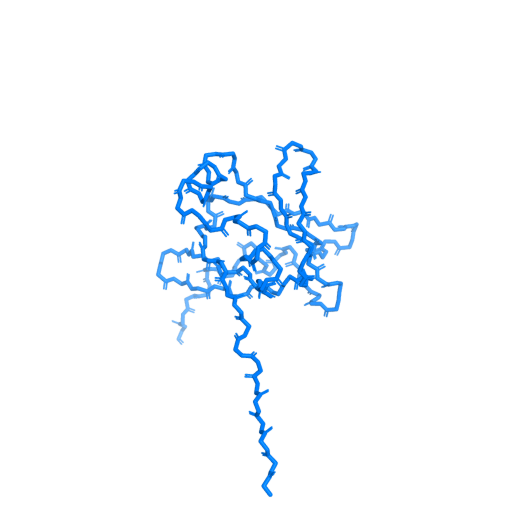1 101 ? -16.292 0.669 -2.968 1.00 90.12 101 LYS A CA 1
ATOM 810 C C . LYS A 1 101 ? -16.077 -0.519 -2.023 1.00 90.12 101 LYS A C 1
ATOM 812 O O . LYS A 1 101 ? -17.052 -1.138 -1.601 1.00 90.12 101 LYS A O 1
ATOM 817 N N . TRP A 1 102 ? -14.830 -0.880 -1.715 1.00 90.50 102 TRP A N 1
ATOM 818 C CA . TRP A 1 102 ? -14.496 -2.098 -0.971 1.00 90.50 102 TRP A CA 1
ATOM 819 C C . TRP A 1 102 ? -15.133 -2.116 0.426 1.00 90.50 102 TRP A C 1
ATOM 821 O O . TRP A 1 102 ? -15.663 -3.144 0.849 1.00 90.50 102 TRP A O 1
ATOM 831 N N . HIS A 1 103 ? -15.152 -0.963 1.096 1.00 86.94 103 HIS A N 1
ATOM 832 C CA . HIS A 1 103 ? -15.697 -0.781 2.439 1.00 86.94 103 HIS A CA 1
ATOM 833 C C . HIS A 1 103 ? -17.226 -0.597 2.453 1.00 86.94 103 HIS A C 1
ATOM 835 O O . HIS A 1 103 ? -17.848 -0.771 3.500 1.00 86.94 103 HIS A O 1
ATOM 841 N N . LEU A 1 104 ? -17.858 -0.316 1.306 1.00 85.31 104 LEU A N 1
ATOM 842 C CA . LEU A 1 104 ? -19.307 -0.086 1.187 1.00 85.31 104 LEU A CA 1
ATOM 843 C C . LEU A 1 104 ? -20.134 -1.368 1.084 1.00 85.31 104 LEU A C 1
ATOM 845 O O . LEU A 1 104 ? -21.357 -1.305 1.151 1.00 85.31 104 LEU A O 1
ATOM 849 N N . LYS A 1 105 ? -19.504 -2.539 0.925 1.00 65.19 105 LYS A N 1
ATOM 850 C CA . LYS A 1 105 ? -20.233 -3.808 1.005 1.00 65.19 105 LYS A CA 1
ATOM 851 C C . LYS A 1 105 ? -20.720 -4.003 2.440 1.00 65.19 105 LYS A C 1
ATOM 853 O O . LYS A 1 105 ? -19.964 -4.422 3.321 1.00 65.19 105 LYS A O 1
ATOM 858 N N . VAL A 1 106 ? -21.960 -3.604 2.685 1.00 54.78 106 VAL A N 1
ATOM 859 C CA . VAL A 1 106 ? -22.765 -4.045 3.820 1.00 54.78 106 VAL A CA 1
ATOM 860 C C . VAL A 1 106 ? -23.157 -5.489 3.506 1.00 54.78 106 VAL A C 1
ATOM 862 O O . VAL A 1 106 ? -23.507 -5.796 2.366 1.00 54.78 106 VAL A O 1
ATOM 865 N N . LYS A 1 107 ? -22.982 -6.398 4.471 1.00 50.84 107 LYS A N 1
ATOM 866 C CA . LYS A 1 107 ? -23.600 -7.723 4.384 1.00 50.84 107 LYS A CA 1
ATOM 867 C C . LYS A 1 107 ? -25.110 -7.475 4.349 1.00 50.84 107 LYS A C 1
ATOM 869 O O . LYS A 1 107 ? -25.623 -6.933 5.322 1.00 50.84 107 LYS A O 1
ATOM 874 N N . ASN A 1 108 ? -25.758 -7.797 3.233 1.00 39.88 108 ASN A N 1
ATOM 875 C CA . ASN A 1 108 ? -27.175 -8.144 3.282 1.00 39.88 108 ASN A CA 1
ATOM 876 C C . ASN A 1 108 ? -27.296 -9.507 3.959 1.00 39.88 108 ASN A C 1
ATOM 878 O O . ASN A 1 108 ? -26.400 -10.349 3.697 1.00 39.88 108 ASN A O 1
#

pLDDT: mean 89.44, std 16.29, range [32.91, 98.25]

Organism: Enterococcus faecalis (NCBI:txid1351)